Protein AF-A0A4Q1CTU0-F1 (afdb_monomer)

Nearest PDB structures (foldseek):
  7ff8-assembly1_B  TM=9.334E-01  e=2.883E-06  Pseudomonas aeruginosa PAO1
  1o3s-assembly1_A-2  TM=9.481E-01  e=1.001E-05  Escherichia coli
  6dt4-assembly1_B  TM=9.213E-01  e=1.069E-05  Yersinia pestis CO92
  3hif-assembly1_A  TM=9.247E-01  e=1.483E-05  Escherichia coli
  2zcw-assembly1_A-2  TM=9.566E-01  e=5.056E-03  Thermus thermophilus

pLDDT: mean 92.01, std 9.2, range [55.53, 98.06]

Secondary structure (DSSP, 8-state):
-PEEEEETTEEEEE--HHHHHHHHT--HHHHHHHHHHHHHTTSEEEETTEEEEES--

Radius of gyration: 10.88 Å; Cα contacts (8 Å, |Δi|>4): 86; chains: 1; bounding box: 20×19×29 Å

Mean predicted aligned error: 3.53 Å

Sequence (57 aa):
EPEAMSHPQGSQLRVSRQELARLVGCSREMAGRVLKKLQTDGLLHARGKTVVLYGTR

Structure (mmCIF, N/CA/C/O backbone):
data_AF-A0A4Q1CTU0-F1
#
_entry.id   AF-A0A4Q1CTU0-F1
#
loop_
_atom_site.group_PDB
_atom_site.id
_atom_site.type_symbol
_atom_site.label_atom_id
_atom_site.label_alt_id
_atom_site.label_comp_id
_atom_site.label_asym_id
_atom_site.label_entity_id
_atom_site.label_seq_id
_atom_site.pdbx_PDB_ins_code
_atom_site.Cartn_x
_atom_site.Cartn_y
_atom_site.Cartn_z
_atom_site.occupancy
_atom_site.B_iso_or_equiv
_atom_site.auth_seq_id
_atom_site.auth_comp_id
_atom_site.auth_asym_id
_atom_site.auth_atom_id
_atom_site.pdbx_PDB_model_num
ATOM 1 N N . GLU A 1 1 ? 10.174 -12.874 -1.839 1.00 55.53 1 GLU A N 1
ATOM 2 C CA . GLU A 1 1 ? 8.774 -13.324 -1.672 1.00 55.53 1 GLU A CA 1
ATOM 3 C C . GLU A 1 1 ? 8.117 -12.430 -0.623 1.00 55.53 1 GLU A C 1
ATOM 5 O O . GLU A 1 1 ? 8.847 -11.958 0.245 1.00 55.53 1 GLU A O 1
ATOM 10 N N . PRO A 1 2 ? 6.822 -12.085 -0.737 1.00 69.62 2 PRO A N 1
ATOM 11 C CA . PRO A 1 2 ? 6.186 -11.148 0.187 1.00 69.62 2 PRO A CA 1
ATOM 12 C C . PRO A 1 2 ? 6.016 -11.772 1.577 1.00 69.62 2 PRO A C 1
ATOM 14 O O . PRO A 1 2 ? 5.372 -12.805 1.726 1.00 69.62 2 PRO A O 1
ATOM 17 N N . GLU A 1 3 ? 6.575 -11.125 2.598 1.00 78.88 3 GLU A N 1
ATOM 18 C CA . GLU A 1 3 ? 6.413 -11.537 3.996 1.00 78.88 3 GLU A CA 1
ATOM 19 C C . GLU A 1 3 ? 5.101 -10.950 4.544 1.00 78.88 3 GLU A C 1
ATOM 21 O O . GLU A 1 3 ? 4.917 -9.726 4.522 1.00 78.88 3 GLU A O 1
ATOM 26 N N . ALA A 1 4 ? 4.189 -11.810 5.008 1.00 84.56 4 ALA A N 1
ATOM 27 C CA . ALA A 1 4 ? 2.927 -11.418 5.633 1.00 84.56 4 ALA A CA 1
ATOM 28 C C . ALA A 1 4 ? 3.042 -11.449 7.165 1.00 84.56 4 ALA A C 1
ATOM 30 O O . ALA A 1 4 ? 3.576 -12.392 7.741 1.00 84.56 4 ALA A O 1
ATOM 31 N N . MET A 1 5 ? 2.526 -10.419 7.827 1.00 86.94 5 MET A N 1
ATOM 32 C CA . MET A 1 5 ? 2.523 -10.258 9.279 1.00 86.94 5 MET A CA 1
ATOM 33 C C . MET A 1 5 ? 1.122 -9.859 9.747 1.00 86.94 5 MET A C 1
ATOM 35 O O . MET A 1 5 ? 0.422 -9.116 9.059 1.00 86.94 5 MET A O 1
ATOM 39 N N . SER A 1 6 ? 0.722 -10.289 10.943 1.00 87.31 6 SER A N 1
ATOM 40 C CA . SER A 1 6 ? -0.522 -9.805 11.558 1.00 87.31 6 SER A CA 1
ATOM 41 C C . SER A 1 6 ? -0.436 -8.308 11.874 1.00 87.31 6 SER A C 1
ATOM 43 O O . SER A 1 6 ? 0.580 -7.829 12.376 1.00 87.31 6 SER A O 1
ATOM 45 N N . HIS A 1 7 ? -1.512 -7.569 11.606 1.00 87.69 7 HIS A N 1
ATOM 46 C CA . HIS A 1 7 ? 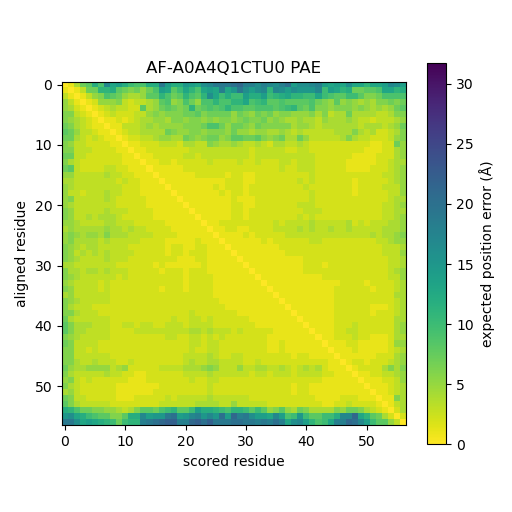-1.639 -6.140 11.889 1.00 87.69 7 HIS A CA 1
ATOM 47 C C . HIS A 1 7 ? -2.983 -5.859 12.587 1.00 87.69 7 HIS A C 1
ATOM 49 O O . HIS A 1 7 ? -3.978 -6.512 12.274 1.00 87.69 7 HIS A O 1
ATOM 55 N N . PRO A 1 8 ? -3.093 -4.869 13.496 1.00 87.88 8 PRO A N 1
ATOM 56 C CA . PRO A 1 8 ? -4.355 -4.587 14.196 1.00 87.88 8 PRO A CA 1
ATOM 57 C C . PRO A 1 8 ? -5.554 -4.358 13.264 1.00 87.88 8 PRO A C 1
ATOM 59 O O . PRO A 1 8 ? -6.686 -4.693 13.602 1.00 87.88 8 PRO A O 1
ATOM 62 N N . GLN A 1 9 ? -5.288 -3.814 12.075 1.00 86.31 9 GLN A N 1
ATOM 63 C CA . GLN A 1 9 ? -6.294 -3.508 11.054 1.00 86.31 9 GLN A CA 1
ATOM 64 C C . GLN A 1 9 ? -6.485 -4.624 10.001 1.00 86.31 9 GLN A C 1
ATOM 66 O O . GLN A 1 9 ? -7.335 -4.477 9.128 1.00 86.31 9 GLN A O 1
ATOM 71 N N . GLY A 1 10 ? -5.716 -5.720 10.056 1.00 90.94 10 GLY A N 1
ATOM 72 C CA . GLY A 1 10 ? -5.773 -6.823 9.088 1.00 90.94 10 GLY A CA 1
ATOM 73 C C . GLY A 1 10 ? -4.412 -7.491 8.879 1.00 90.94 10 GLY A C 1
ATOM 74 O O . GLY A 1 10 ? -3.747 -7.862 9.843 1.00 90.94 10 GLY A O 1
ATOM 75 N N . SER A 1 11 ? -3.968 -7.613 7.631 1.00 94.00 11 SER A N 1
ATOM 76 C CA . SER A 1 11 ? -2.689 -8.249 7.290 1.00 94.00 11 SER A CA 1
ATOM 77 C C . SER A 1 11 ? -1.703 -7.237 6.715 1.00 94.00 11 SER A C 1
ATOM 79 O O . SER A 1 11 ? -2.022 -6.501 5.783 1.00 94.00 11 SER A O 1
ATOM 81 N N . GLN A 1 12 ? -0.486 -7.189 7.252 1.00 93.56 12 GLN A N 1
ATOM 82 C CA . GLN A 1 12 ? 0.600 -6.369 6.725 1.00 93.56 12 GLN A CA 1
ATOM 83 C C . GLN A 1 12 ? 1.503 -7.200 5.815 1.00 93.56 12 GLN A C 1
ATOM 85 O O . GLN A 1 12 ? 2.030 -8.228 6.215 1.00 93.56 12 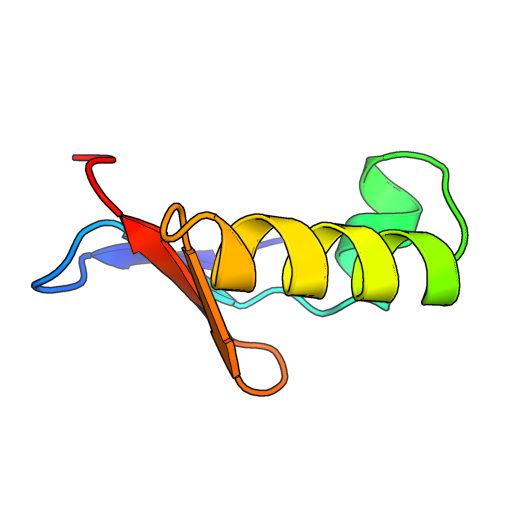GLN A O 1
ATOM 90 N N . LEU A 1 13 ? 1.741 -6.706 4.608 1.00 93.00 13 LEU A N 1
ATOM 91 C CA . LEU A 1 13 ? 2.597 -7.301 3.595 1.00 93.00 13 LEU A CA 1
ATOM 92 C C . LEU A 1 13 ? 3.815 -6.412 3.364 1.00 93.00 13 LEU A C 1
ATOM 94 O O . LEU A 1 13 ? 3.679 -5.208 3.116 1.00 93.00 13 LEU A O 1
ATOM 98 N N . ARG A 1 14 ? 5.010 -7.007 3.388 1.00 94.69 14 ARG A N 1
ATOM 99 C CA . ARG A 1 14 ? 6.230 -6.333 2.937 1.00 94.69 14 ARG A CA 1
ATOM 100 C C . ARG A 1 14 ? 6.521 -6.712 1.491 1.00 94.69 14 ARG A C 1
ATOM 102 O O . ARG A 1 14 ? 7.056 -7.778 1.209 1.00 94.69 14 ARG A O 1
ATOM 109 N N . VAL A 1 15 ? 6.151 -5.829 0.569 1.00 95.12 15 VAL A N 1
ATOM 110 C CA . VAL A 1 15 ? 6.308 -6.035 -0.872 1.00 95.12 15 VAL A CA 1
ATOM 111 C C . VAL A 1 15 ? 6.531 -4.711 -1.600 1.00 95.12 15 VAL A C 1
ATOM 113 O O . VAL A 1 15 ? 5.870 -3.701 -1.347 1.00 95.12 15 VAL A O 1
ATOM 116 N N . SER A 1 16 ? 7.483 -4.684 -2.531 1.00 95.25 16 SER A N 1
ATOM 117 C CA . SER A 1 16 ? 7.680 -3.520 -3.393 1.00 95.25 16 SER A CA 1
ATOM 118 C C . SER A 1 16 ? 6.728 -3.517 -4.593 1.00 95.25 16 SER A C 1
ATOM 120 O O . SER A 1 16 ? 6.278 -4.549 -5.082 1.00 95.25 16 SER A O 1
ATOM 122 N N . ARG A 1 17 ? 6.502 -2.327 -5.161 1.00 95.50 17 ARG A N 1
ATOM 123 C CA . ARG A 1 17 ? 5.771 -2.166 -6.431 1.00 95.50 17 ARG A CA 1
ATOM 124 C C . ARG A 1 17 ? 6.409 -2.926 -7.599 1.00 95.50 17 ARG A C 1
ATOM 126 O O . ARG A 1 17 ? 5.694 -3.332 -8.502 1.00 95.50 17 ARG A O 1
ATOM 133 N N . GLN A 1 18 ? 7.732 -3.110 -7.594 1.00 95.44 18 GLN A N 1
ATOM 134 C CA . GLN A 1 18 ? 8.430 -3.892 -8.623 1.00 95.44 18 GLN A CA 1
ATOM 135 C C . GLN A 1 18 ? 8.177 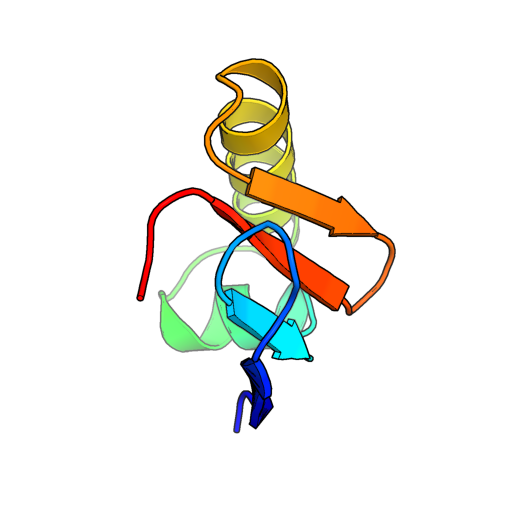-5.391 -8.469 1.00 95.44 18 GLN A C 1
ATOM 137 O O . GLN A 1 18 ? 8.006 -6.085 -9.462 1.00 95.44 18 GLN A O 1
ATOM 142 N N . GLU A 1 19 ? 8.153 -5.894 -7.236 1.00 95.38 19 GLU A N 1
ATOM 143 C CA . GLU A 1 19 ? 7.804 -7.290 -6.967 1.00 95.38 19 GLU A CA 1
ATOM 144 C C . GLU A 1 19 ? 6.348 -7.566 -7.325 1.00 95.38 19 GLU A C 1
ATOM 146 O O . GLU A 1 19 ? 6.101 -8.496 -8.082 1.00 95.38 19 GLU A O 1
ATOM 151 N N . LEU A 1 20 ? 5.414 -6.710 -6.892 1.00 95.06 20 LEU A N 1
ATOM 152 C CA . LEU A 1 20 ? 4.008 -6.812 -7.292 1.00 95.06 20 LEU A CA 1
ATOM 153 C C . LEU A 1 20 ? 3.860 -6.838 -8.815 1.00 95.06 20 LEU A C 1
ATOM 155 O O . LEU A 1 20 ? 3.240 -7.748 -9.347 1.00 95.06 20 LEU A O 1
ATOM 159 N N . ALA A 1 21 ? 4.485 -5.890 -9.514 1.00 96.88 21 ALA A N 1
ATOM 160 C CA . ALA A 1 21 ? 4.459 -5.810 -10.972 1.00 96.88 21 ALA A CA 1
ATOM 161 C C . ALA A 1 21 ? 4.975 -7.088 -11.659 1.00 96.88 21 ALA A C 1
ATOM 163 O O . ALA A 1 21 ? 4.361 -7.552 -12.616 1.00 96.88 21 ALA A O 1
ATOM 164 N N . ARG A 1 22 ? 6.059 -7.688 -11.145 1.00 96.81 22 ARG A N 1
ATOM 165 C CA . ARG A 1 22 ? 6.593 -8.962 -11.655 1.00 96.81 22 ARG A CA 1
ATOM 166 C C . ARG A 1 22 ? 5.654 -10.138 -11.402 1.00 96.81 22 ARG A C 1
ATOM 168 O O . ARG A 1 22 ? 5.499 -10.962 -12.291 1.00 96.81 22 ARG A O 1
ATOM 175 N N . LEU A 1 23 ? 5.030 -10.202 -10.225 1.00 95.12 23 LEU A N 1
ATOM 176 C CA . LEU A 1 23 ? 4.111 -11.285 -9.861 1.00 95.12 23 LEU A CA 1
ATOM 177 C C . LEU A 1 23 ? 2.846 -11.290 -10.725 1.00 95.12 23 LEU A C 1
ATOM 179 O O . LEU A 1 23 ? 2.400 -12.354 -11.135 1.00 95.12 23 LEU A O 1
ATOM 183 N N . VAL A 1 24 ? 2.276 -10.114 -11.009 1.00 95.81 24 VAL A N 1
ATOM 184 C CA . VAL A 1 24 ? 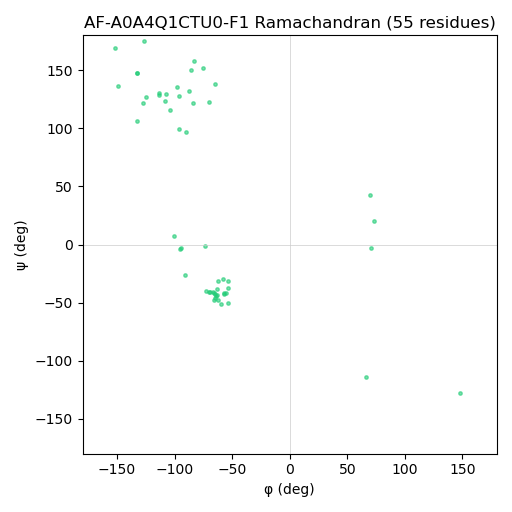1.027 -10.002 -11.787 1.00 95.81 24 VAL A CA 1
ATOM 185 C C . VAL A 1 24 ? 1.241 -9.747 -13.284 1.00 95.81 24 VAL A C 1
ATOM 187 O O . VAL A 1 24 ? 0.270 -9.672 -14.028 1.00 95.81 24 VAL A O 1
ATOM 190 N N . GLY A 1 25 ? 2.487 -9.572 -13.737 1.00 96.81 25 GLY A N 1
ATOM 191 C CA . GLY A 1 25 ? 2.802 -9.307 -15.144 1.00 96.81 25 GLY A CA 1
ATOM 192 C C . GLY A 1 25 ? 2.356 -7.926 -15.639 1.00 96.81 25 GLY A C 1
ATOM 193 O O . GLY A 1 25 ? 1.822 -7.805 -16.738 1.00 96.81 25 GLY A O 1
ATOM 194 N N . CYS A 1 26 ? 2.554 -6.868 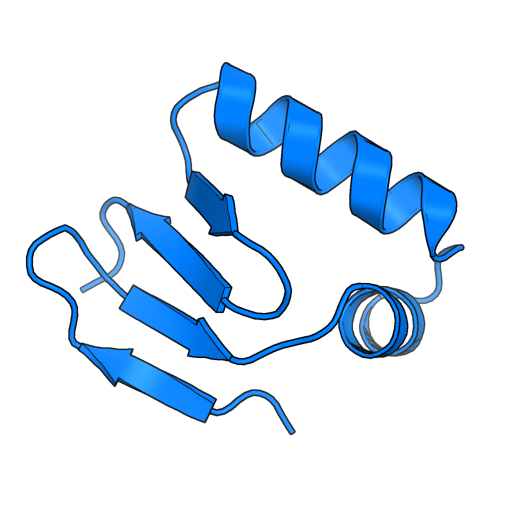-14.846 1.00 97.25 26 CYS A N 1
ATOM 195 C CA . CYS A 1 26 ? 2.217 -5.494 -15.238 1.00 97.25 26 CYS A CA 1
ATOM 196 C C . CYS A 1 26 ? 3.404 -4.533 -15.078 1.00 97.25 26 CYS A C 1
ATOM 198 O O . CYS A 1 26 ? 4.469 -4.905 -14.587 1.00 97.25 26 CYS A O 1
ATOM 200 N N . SER A 1 27 ? 3.248 -3.272 -15.494 1.00 97.75 27 SER A N 1
ATOM 201 C CA . SER A 1 27 ? 4.277 -2.260 -15.237 1.00 97.75 27 SER A CA 1
ATOM 202 C C . SER A 1 27 ? 4.263 -1.808 -13.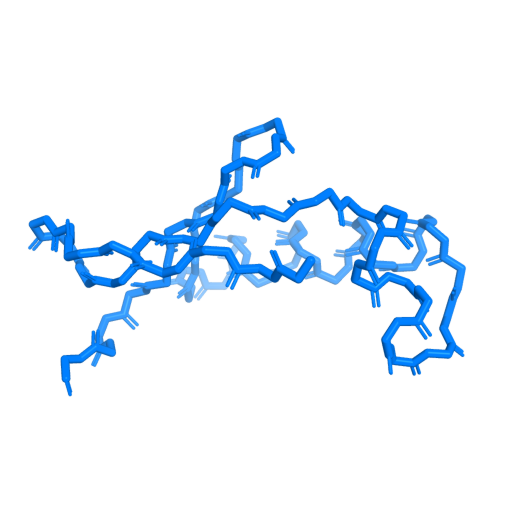773 1.00 97.75 27 SER A C 1
ATOM 204 O O . SER A 1 27 ? 3.219 -1.755 -13.115 1.00 97.75 27 SER A O 1
ATOM 206 N N . ARG A 1 28 ? 5.427 -1.385 -13.262 1.00 96.75 28 ARG A N 1
ATOM 207 C CA . ARG A 1 28 ? 5.553 -0.788 -11.918 1.00 96.75 28 ARG A CA 1
ATOM 208 C C . ARG A 1 28 ? 4.592 0.392 -11.724 1.00 96.75 28 ARG A C 1
ATOM 210 O O . ARG A 1 28 ? 4.070 0.590 -10.626 1.00 96.75 28 ARG A O 1
ATOM 217 N N . GLU A 1 29 ? 4.384 1.190 -12.766 1.00 97.75 29 GLU A N 1
ATOM 218 C CA . GLU A 1 29 ? 3.488 2.348 -12.734 1.00 97.75 29 GLU A CA 1
ATOM 219 C C . GLU A 1 29 ? 2.024 1.924 -12.638 1.00 97.75 29 GLU A C 1
ATOM 221 O O . GLU A 1 29 ? 1.277 2.512 -11.856 1.00 97.75 29 GLU A O 1
ATOM 226 N N . MET A 1 30 ? 1.624 0.877 -13.372 1.00 98.06 30 MET A N 1
ATOM 227 C CA . MET A 1 30 ? 0.277 0.320 -13.279 1.00 98.06 30 MET A CA 1
ATOM 228 C C . MET A 1 30 ? 0.009 -0.225 -11.875 1.00 98.06 30 MET A C 1
ATOM 230 O O . MET A 1 30 ? -0.988 0.152 -11.262 1.00 98.06 30 MET A O 1
ATOM 234 N N . ALA A 1 31 ? 0.938 -1.010 -11.317 1.00 97.12 31 ALA A N 1
ATOM 235 C CA . ALA A 1 31 ? 0.844 -1.484 -9.935 1.00 97.12 31 ALA A CA 1
ATOM 236 C C . ALA A 1 31 ? 0.694 -0.315 -8.943 1.00 97.12 31 ALA A C 1
ATOM 238 O O . ALA A 1 31 ? -0.131 -0.364 -8.034 1.00 97.12 31 ALA A O 1
ATOM 239 N N . GLY A 1 32 ? 1.441 0.778 -9.141 1.00 97.00 32 GLY A N 1
ATOM 240 C CA . GLY A 1 32 ? 1.317 1.990 -8.329 1.00 97.00 32 GLY A CA 1
ATOM 241 C C . GLY A 1 32 ? -0.051 2.675 -8.439 1.00 97.00 32 GLY A C 1
ATOM 242 O O . GLY A 1 32 ? -0.609 3.074 -7.416 1.00 97.00 32 GLY A O 1
ATOM 243 N N . ARG A 1 33 ? -0.607 2.794 -9.652 1.00 97.44 33 ARG A N 1
ATOM 244 C CA . ARG A 1 33 ? -1.942 3.375 -9.878 1.00 97.44 33 ARG A CA 1
ATOM 245 C C . ARG A 1 33 ? -3.041 2.543 -9.227 1.00 97.44 33 ARG A C 1
ATOM 247 O O . ARG A 1 33 ? -3.897 3.109 -8.554 1.00 97.44 33 ARG A O 1
ATOM 254 N N . VAL A 1 34 ? -2.985 1.221 -9.375 1.00 97.50 34 VAL A N 1
ATOM 255 C CA . VAL A 1 34 ? -3.963 0.305 -8.773 1.00 97.50 34 VAL A CA 1
ATOM 256 C C . VAL A 1 34 ? -3.882 0.347 -7.249 1.00 97.50 34 VAL A C 1
ATOM 258 O O . VAL A 1 34 ? -4.910 0.512 -6.605 1.00 97.50 34 VAL A O 1
ATOM 261 N N . LEU A 1 35 ? -2.681 0.306 -6.660 1.00 97.00 35 LEU A N 1
ATOM 262 C CA . LEU A 1 35 ? -2.521 0.449 -5.207 1.00 97.00 35 LEU A CA 1
ATOM 263 C C . LEU A 1 35 ? -3.110 1.766 -4.691 1.00 97.00 35 LEU A C 1
ATOM 265 O O . LEU A 1 35 ? -3.793 1.772 -3.671 1.00 97.00 35 LEU A O 1
ATOM 269 N N . LYS A 1 36 ? -2.885 2.878 -5.403 1.00 97.25 36 LYS A N 1
ATOM 270 C CA . LYS A 1 36 ? -3.460 4.176 -5.029 1.00 97.25 36 LYS A CA 1
ATOM 271 C C . LYS A 1 36 ? -4.986 4.163 -5.123 1.00 97.25 36 LYS A C 1
ATOM 273 O O . LYS A 1 36 ? -5.634 4.662 -4.211 1.00 97.25 36 LYS A O 1
ATOM 278 N N . LYS A 1 37 ? -5.549 3.566 -6.179 1.00 97.88 37 LYS A N 1
ATOM 279 C CA . LYS A 1 37 ? -7.000 3.400 -6.323 1.00 97.88 37 LYS A CA 1
ATOM 280 C C . LYS A 1 37 ? -7.586 2.582 -5.169 1.00 97.88 37 LYS A C 1
ATOM 282 O O . LYS A 1 37 ? -8.503 3.054 -4.518 1.00 97.88 37 LYS A O 1
ATOM 287 N N . LEU A 1 38 ? -7.021 1.411 -4.875 1.00 96.88 38 LEU A N 1
ATOM 288 C CA . LEU A 1 38 ? -7.489 0.544 -3.787 1.00 96.88 38 LEU A CA 1
ATOM 289 C C . LEU A 1 38 ? -7.374 1.214 -2.411 1.00 96.88 38 LEU A C 1
ATOM 291 O O . LEU A 1 38 ? -8.193 0.963 -1.531 1.00 96.88 38 LEU A O 1
ATOM 295 N N . GLN A 1 39 ? -6.380 2.087 -2.229 1.00 96.69 39 GLN A N 1
ATOM 296 C CA . GLN A 1 39 ? -6.263 2.906 -1.028 1.00 96.69 39 GLN A CA 1
ATOM 297 C C . GLN A 1 39 ? -7.347 3.987 -0.944 1.00 96.69 39 GLN A C 1
ATOM 299 O O . GLN A 1 39 ? -7.895 4.207 0.131 1.00 96.69 39 GLN A O 1
ATOM 304 N N . THR A 1 40 ? -7.677 4.649 -2.057 1.00 97.19 40 THR A N 1
ATOM 305 C CA . THR A 1 40 ? -8.811 5.587 -2.124 1.00 97.19 40 THR A CA 1
ATOM 306 C C . THR A 1 40 ? -10.143 4.882 -1.873 1.00 97.19 40 THR A C 1
ATOM 308 O O . THR A 1 40 ? -10.985 5.425 -1.167 1.00 97.19 40 THR A O 1
ATOM 311 N N . ASP A 1 41 ? -10.297 3.660 -2.381 1.00 97.31 41 ASP A N 1
ATOM 312 C CA . ASP A 1 41 ? -11.483 2.822 -2.178 1.00 97.31 41 ASP A CA 1
ATOM 313 C C . ASP A 1 41 ? -11.549 2.238 -0.743 1.00 97.31 41 ASP A C 1
ATOM 315 O O . ASP A 1 41 ? -12.500 1.539 -0.402 1.00 97.31 41 ASP A O 1
ATOM 319 N N . GLY A 1 42 ? -10.554 2.512 0.113 1.00 95.56 42 GLY A N 1
ATOM 320 C CA . GLY A 1 42 ? -10.559 2.115 1.524 1.00 95.56 42 GLY A CA 1
ATOM 321 C C . GLY A 1 42 ? -10.323 0.623 1.769 1.00 95.56 42 GLY A C 1
ATOM 322 O O . GLY A 1 42 ? -10.665 0.129 2.838 1.00 95.56 42 GLY A O 1
ATOM 323 N N . LEU A 1 43 ? -9.747 -0.101 0.804 1.00 96.12 43 LEU A N 1
ATOM 324 C CA . LEU A 1 43 ? -9.503 -1.549 0.894 1.00 96.12 43 LEU A CA 1
ATOM 325 C C . LEU A 1 43 ? -8.125 -1.889 1.478 1.00 96.12 43 LEU A C 1
ATOM 327 O O . LEU A 1 43 ? -7.920 -2.967 2.041 1.00 96.12 43 LEU A O 1
ATOM 331 N N . LEU A 1 44 ? -7.164 -0.976 1.334 1.00 96.25 44 LEU A N 1
ATOM 332 C CA . LEU A 1 44 ? -5.801 -1.147 1.828 1.00 96.25 44 LEU A CA 1
ATOM 333 C C . LEU A 1 44 ? -5.134 0.189 2.151 1.00 96.25 44 LEU A C 1
ATOM 335 O O . LEU A 1 44 ? -5.599 1.250 1.745 1.00 96.25 44 LEU A O 1
ATOM 339 N N . HIS A 1 45 ? -3.982 0.136 2.811 1.00 96.50 45 HIS A N 1
ATOM 340 C CA . HIS A 1 45 ? -3.097 1.280 3.001 1.00 96.50 45 HIS A CA 1
ATOM 341 C C . HIS A 1 45 ? -1.677 0.953 2.545 1.00 96.50 45 HIS A C 1
ATOM 343 O O . HIS A 1 45 ? -1.052 0.027 3.057 1.00 96.50 45 HIS A O 1
ATOM 349 N N . ALA A 1 46 ? -1.141 1.721 1.596 1.00 95.88 46 ALA A N 1
ATOM 350 C CA . ALA A 1 46 ? 0.200 1.526 1.060 1.00 95.88 46 ALA A CA 1
ATOM 351 C C . ALA A 1 46 ? 1.165 2.626 1.536 1.00 95.88 46 ALA A C 1
ATOM 353 O O . ALA A 1 46 ? 0.985 3.812 1.257 1.00 95.88 46 ALA A O 1
ATOM 354 N N . ARG A 1 47 ? 2.264 2.221 2.183 1.00 94.12 47 ARG A N 1
ATOM 355 C CA . ARG A 1 47 ? 3.362 3.094 2.617 1.00 94.12 47 ARG A CA 1
ATOM 356 C C . ARG A 1 47 ? 4.711 2.488 2.232 1.00 94.12 47 ARG A C 1
ATOM 358 O O . ARG A 1 47 ? 5.203 1.551 2.851 1.00 94.12 47 ARG A O 1
ATOM 365 N N . GLY A 1 48 ? 5.361 3.050 1.213 1.00 92.44 48 GLY A N 1
ATOM 366 C CA . GLY A 1 48 ? 6.681 2.579 0.778 1.00 92.44 48 GLY A CA 1
ATOM 367 C C . GLY A 1 48 ? 6.636 1.157 0.202 1.00 92.44 48 GLY A C 1
ATOM 368 O O . GLY A 1 48 ? 6.064 0.970 -0.875 1.00 92.44 48 GLY A O 1
ATOM 369 N N . LYS A 1 49 ? 7.282 0.203 0.893 1.00 94.06 49 LYS A N 1
ATOM 370 C CA . LYS A 1 49 ? 7.247 -1.252 0.624 1.00 94.06 49 LYS A CA 1
ATOM 371 C C . LYS A 1 49 ? 6.297 -2.006 1.571 1.00 94.06 49 LYS A C 1
ATOM 373 O O . LYS A 1 49 ? 6.309 -3.229 1.595 1.00 94.06 49 LYS A O 1
ATOM 378 N N . THR A 1 50 ? 5.531 -1.291 2.383 1.00 94.88 50 THR A N 1
ATOM 379 C CA . THR A 1 50 ? 4.589 -1.868 3.341 1.00 94.88 50 THR A CA 1
ATOM 380 C C . THR A 1 50 ? 3.173 -1.637 2.836 1.00 94.88 50 THR A C 1
ATOM 382 O O . THR A 1 50 ? 2.821 -0.509 2.489 1.00 94.88 50 THR A O 1
ATOM 385 N N . VAL A 1 51 ? 2.364 -2.690 2.790 1.00 95.44 51 VAL A N 1
ATOM 386 C CA . VAL A 1 51 ? 0.942 -2.632 2.435 1.00 95.44 51 VAL A CA 1
ATOM 387 C C . VAL A 1 51 ? 0.146 -3.270 3.562 1.00 95.44 51 VAL A C 1
ATOM 389 O O . VAL A 1 51 ? 0.436 -4.393 3.943 1.00 95.44 51 VAL A O 1
ATOM 392 N N . VAL A 1 52 ? -0.845 -2.573 4.101 1.00 95.75 52 VAL A N 1
ATOM 393 C CA . VAL A 1 52 ? -1.789 -3.121 5.081 1.00 95.75 52 VAL A CA 1
ATOM 394 C C . VAL A 1 52 ? -3.098 -3.395 4.356 1.00 95.75 52 VAL A C 1
ATOM 396 O O . VAL A 1 52 ? -3.717 -2.463 3.851 1.00 95.75 52 VAL A O 1
ATOM 399 N N . LEU A 1 53 ? -3.502 -4.657 4.275 1.00 94.56 53 LEU A N 1
ATOM 400 C CA . LEU A 1 53 ? -4.806 -5.073 3.771 1.00 94.56 53 LEU A CA 1
ATOM 401 C C . LEU A 1 53 ? -5.811 -5.076 4.920 1.00 94.56 53 LEU A C 1
ATOM 403 O O . LEU A 1 53 ? -5.532 -5.634 5.983 1.00 94.56 53 LEU A O 1
ATOM 407 N N . TYR A 1 54 ? -6.981 -4.484 4.701 1.00 94.00 54 TYR A N 1
ATOM 408 C CA . TYR A 1 54 ? -8.054 -4.482 5.690 1.00 94.00 54 TYR A CA 1
ATOM 409 C C . TYR A 1 54 ? -8.919 -5.742 5.585 1.00 94.00 54 TYR A C 1
ATOM 411 O O . TYR A 1 54 ? -9.052 -6.327 4.513 1.00 94.00 54 TYR A O 1
ATOM 419 N N . GLY A 1 55 ? -9.493 -6.183 6.709 1.00 83.62 55 GLY A N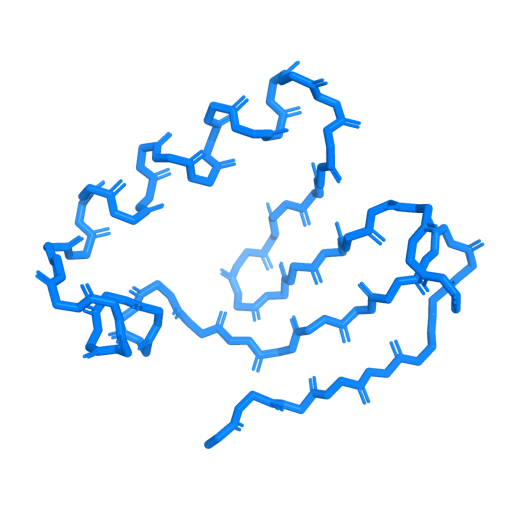 1
ATOM 420 C CA . GLY A 1 55 ? -10.504 -7.254 6.744 1.00 83.62 55 GLY A CA 1
ATOM 421 C C . GLY A 1 55 ? -10.012 -8.675 6.438 1.00 83.62 55 GLY A C 1
ATOM 422 O O . GLY A 1 55 ? -10.791 -9.615 6.542 1.00 83.62 55 GLY A O 1
ATOM 423 N N . THR A 1 56 ? -8.735 -8.855 6.103 1.00 67.00 56 THR A N 1
ATOM 424 C CA . THR A 1 56 ? -8.114 -10.170 5.904 1.00 67.00 56 THR A CA 1
ATOM 425 C C . THR A 1 56 ? -7.536 -10.652 7.234 1.00 67.00 56 THR A C 1
ATOM 427 O O . THR A 1 56 ? -6.449 -10.226 7.637 1.00 67.00 56 THR A O 1
ATOM 430 N N . ARG A 1 57 ? -8.309 -11.480 7.947 1.00 57.50 57 ARG A N 1
ATOM 431 C CA . ARG A 1 57 ? -7.836 -12.351 9.032 1.00 57.50 57 ARG A CA 1
ATOM 432 C C . ARG A 1 57 ? -7.937 -13.801 8.597 1.00 57.50 57 ARG A C 1
ATOM 434 O O . ARG A 1 57 ? -8.937 -14.116 7.918 1.00 57.50 57 ARG A O 1
#

Foldseek 3Di:
DWDWDQDPQAIKTQAQLVRVCVVVVHDSVVSVVVLVVCVVVV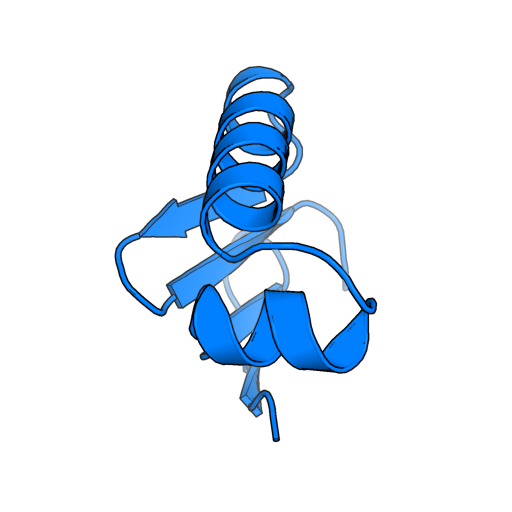QWDDDGRIIGGGPHD

Solvent-accessib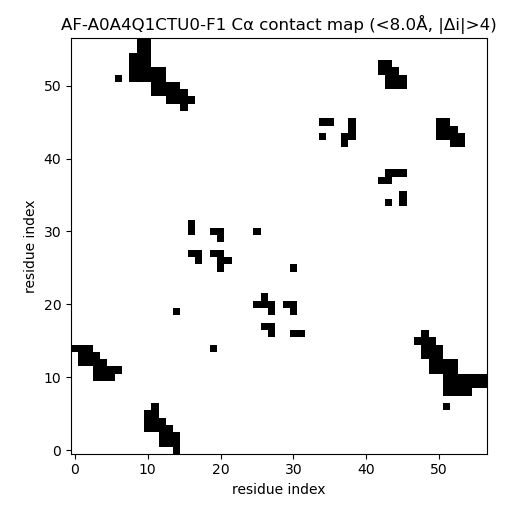le surface area (backbone atoms only — not comparable to full-atom values): 3187 Å² total; per-residue (Å²): 130,72,51,75,43,87,40,101,67,21,31,32,34,46,48,42,49,60,54,53,9,63,76,74,72,52,49,47,65,56,42,49,52,52,53,52,48,39,34,74,71,68,51,35,47,77,56,92,41,38,34,37,37,48,84,52,126